Protein AF-A0A2G1YHQ0-F1 (afdb_monomer)

Radius of gyration: 16.17 Å; Cα contacts (8 Å, |Δi|>4): 212; chains: 1; bounding box: 47×29×47 Å

Structure (mmCIF, N/CA/C/O backbone):
data_AF-A0A2G1YHQ0-F1
#
_entry.id   AF-A0A2G1YHQ0-F1
#
loop_
_atom_site.group_PDB
_atom_site.id
_atom_site.type_symbol
_atom_site.label_atom_id
_atom_site.label_alt_id
_atom_site.label_comp_id
_atom_site.label_asym_id
_atom_site.label_entity_id
_atom_site.label_seq_id
_atom_site.pdbx_PDB_ins_code
_atom_site.Cartn_x
_atom_site.Cartn_y
_atom_site.Cartn_z
_atom_site.occupancy
_atom_site.B_iso_or_equiv
_atom_site.auth_seq_id
_atom_site.auth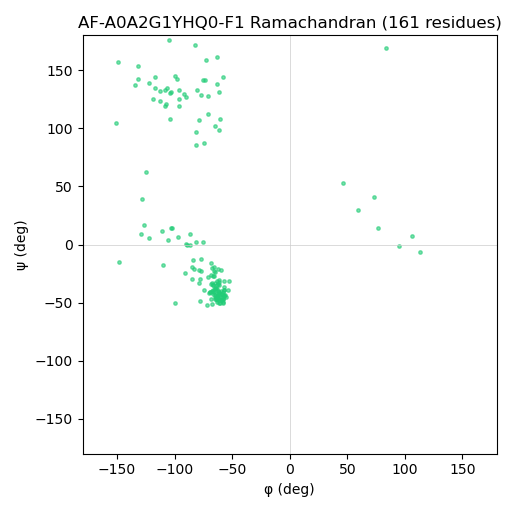_comp_id
_atom_site.auth_asym_id
_atom_site.auth_atom_id
_atom_site.pdbx_PDB_model_num
ATOM 1 N N . MET A 1 1 ? 8.813 7.987 22.262 1.00 44.12 1 MET A N 1
ATOM 2 C CA . MET A 1 1 ? 8.400 7.848 20.852 1.00 44.12 1 MET A CA 1
ATOM 3 C C . MET A 1 1 ? 7.244 6.864 20.856 1.00 44.12 1 MET A C 1
ATOM 5 O O . MET A 1 1 ? 7.457 5.739 21.288 1.00 44.12 1 MET A O 1
ATOM 9 N N . ALA A 1 2 ? 6.023 7.311 20.563 1.00 61.91 2 ALA A N 1
ATOM 10 C CA . ALA A 1 2 ? 4.861 6.426 20.499 1.00 61.91 2 ALA A CA 1
ATOM 11 C C . ALA A 1 2 ? 4.740 5.916 19.059 1.00 61.91 2 ALA A C 1
ATOM 13 O O . ALA A 1 2 ? 4.788 6.719 18.129 1.00 61.91 2 ALA A O 1
ATOM 14 N N . TYR A 1 3 ? 4.664 4.599 18.877 1.00 69.00 3 TYR A N 1
ATOM 15 C CA . TYR A 1 3 ? 4.357 4.008 17.577 1.00 69.00 3 TYR A CA 1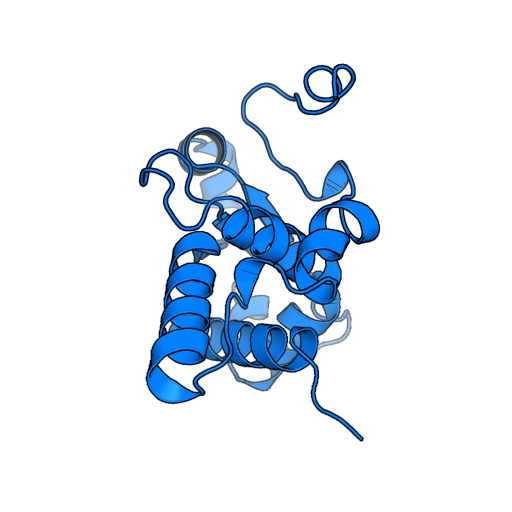
ATOM 16 C C . TYR A 1 3 ? 2.886 4.290 17.262 1.00 69.00 3 TYR A C 1
ATOM 18 O O . TYR A 1 3 ? 2.029 4.038 18.105 1.00 69.00 3 TYR A O 1
ATOM 26 N N . ASN A 1 4 ? 2.622 4.841 16.080 1.00 85.31 4 ASN A N 1
ATOM 27 C CA . ASN A 1 4 ? 1.277 5.110 15.571 1.00 85.31 4 ASN A CA 1
ATOM 28 C C . ASN A 1 4 ? 0.905 4.087 14.486 1.00 85.31 4 ASN A C 1
ATOM 30 O O . ASN A 1 4 ? 1.733 3.241 14.113 1.00 85.31 4 ASN A O 1
ATOM 34 N N . ALA A 1 5 ? -0.320 4.152 13.974 1.00 85.44 5 ALA A N 1
ATOM 35 C CA . ALA A 1 5 ? -0.779 3.185 12.994 1.00 85.44 5 ALA A CA 1
ATOM 36 C C . ALA A 1 5 ? 0.001 3.268 11.675 1.00 85.44 5 ALA A C 1
ATOM 38 O O . ALA A 1 5 ? 0.277 2.233 11.064 1.00 85.44 5 ALA A O 1
ATOM 39 N N . ALA A 1 6 ? 0.452 4.461 11.274 1.00 89.81 6 ALA A N 1
ATOM 40 C CA . ALA A 1 6 ? 1.305 4.626 10.101 1.00 89.81 6 ALA A CA 1
ATOM 41 C C . ALA A 1 6 ? 2.569 3.752 10.176 1.00 89.81 6 ALA A C 1
ATOM 43 O O . ALA A 1 6 ? 2.889 3.052 9.216 1.00 89.81 6 ALA A O 1
ATOM 44 N N . HIS A 1 7 ? 3.253 3.714 11.325 1.00 90.69 7 HIS A N 1
ATOM 45 C CA . HIS A 1 7 ? 4.438 2.864 11.490 1.00 90.69 7 HIS A CA 1
ATOM 46 C C . HIS A 1 7 ? 4.109 1.368 11.361 1.00 90.69 7 HIS A C 1
ATOM 48 O O . HIS A 1 7 ? 4.888 0.619 10.768 1.00 90.69 7 HIS A O 1
ATOM 54 N N . LEU A 1 8 ? 2.960 0.925 11.886 1.00 91.12 8 LEU A N 1
ATOM 55 C CA 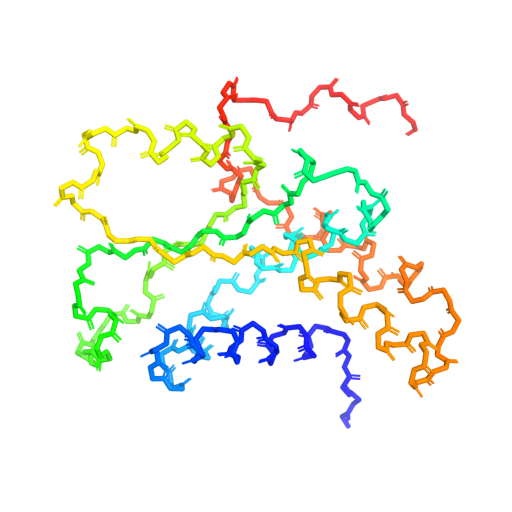. LEU A 1 8 ? 2.514 -0.466 11.762 1.00 91.12 8 LEU A CA 1
ATOM 56 C C . LEU A 1 8 ? 2.269 -0.837 10.294 1.00 91.12 8 LEU A C 1
ATOM 58 O O . LEU A 1 8 ? 2.789 -1.843 9.814 1.00 91.12 8 LEU A O 1
ATOM 62 N N . PHE A 1 9 ? 1.522 -0.007 9.567 1.00 93.81 9 PHE A N 1
ATOM 63 C CA . PHE A 1 9 ? 1.204 -0.261 8.162 1.00 93.81 9 PHE A CA 1
ATOM 64 C C . PHE A 1 9 ? 2.430 -0.151 7.249 1.00 93.81 9 PHE A C 1
ATOM 66 O O . PHE A 1 9 ? 2.550 -0.934 6.305 1.00 93.81 9 PHE A O 1
ATOM 73 N N . GLN A 1 10 ? 3.383 0.740 7.542 1.00 94.50 10 GLN A N 1
ATOM 74 C CA . GLN A 1 10 ? 4.682 0.764 6.859 1.00 94.50 10 GLN A CA 1
ATOM 75 C C . GLN A 1 10 ? 5.433 -0.561 7.041 1.00 94.50 10 GLN A C 1
ATOM 77 O O . GLN A 1 10 ? 5.921 -1.139 6.069 1.00 94.50 10 GLN A O 1
ATOM 82 N N . LEU A 1 11 ? 5.496 -1.063 8.277 1.00 95.06 11 LEU A N 1
ATOM 83 C CA . LEU A 1 11 ? 6.190 -2.307 8.593 1.00 95.06 11 LEU A CA 1
ATOM 84 C C . LEU A 1 11 ? 5.541 -3.510 7.897 1.00 95.06 11 LEU A C 1
ATOM 86 O O . LEU A 1 11 ? 6.239 -4.308 7.277 1.00 95.06 11 LEU A O 1
ATOM 90 N N . ILE A 1 12 ? 4.213 -3.617 7.960 1.00 95.31 12 ILE A N 1
ATOM 91 C CA . ILE A 1 12 ? 3.465 -4.708 7.322 1.00 95.31 12 ILE A CA 1
ATOM 92 C C . ILE A 1 12 ? 3.638 -4.667 5.806 1.00 95.31 12 ILE A C 1
ATOM 94 O O . ILE A 1 12 ? 3.951 -5.691 5.211 1.00 95.31 12 ILE A O 1
ATOM 98 N N . SER A 1 13 ? 3.543 -3.485 5.191 1.00 95.44 13 SER A N 1
ATOM 99 C CA . SER A 1 13 ? 3.786 -3.333 3.750 1.00 95.44 13 SER A CA 1
ATOM 100 C C . SER A 1 13 ? 5.180 -3.821 3.365 1.00 95.44 13 SER A C 1
ATOM 102 O O . SER A 1 13 ? 5.338 -4.531 2.377 1.00 95.44 13 SER A O 1
ATOM 104 N N . ALA A 1 14 ? 6.200 -3.481 4.158 1.00 94.81 14 ALA A N 1
ATOM 105 C CA . ALA A 1 14 ? 7.558 -3.940 3.899 1.00 94.81 14 ALA A CA 1
ATOM 106 C C . ALA A 1 14 ? 7.675 -5.468 4.029 1.00 94.81 14 ALA A C 1
ATOM 108 O O . ALA A 1 14 ? 8.355 -6.088 3.216 1.00 94.81 14 ALA A O 1
ATOM 109 N N . PHE A 1 15 ? 6.996 -6.089 4.998 1.00 96.31 15 PHE A N 1
ATOM 110 C CA . PHE A 1 15 ? 6.979 -7.548 5.132 1.00 96.31 15 PHE A CA 1
ATOM 111 C C . PHE A 1 15 ? 6.241 -8.251 3.993 1.00 96.31 15 PHE A C 1
ATOM 113 O O . PHE A 1 15 ? 6.745 -9.258 3.505 1.00 96.31 15 PHE A O 1
ATOM 120 N N . GLU A 1 16 ? 5.117 -7.716 3.520 1.00 95.56 16 GLU A N 1
ATOM 121 C CA . GLU A 1 16 ? 4.432 -8.243 2.332 1.00 95.56 16 GLU A CA 1
ATOM 122 C C . GLU A 1 16 ? 5.350 -8.203 1.103 1.00 95.56 16 GLU A C 1
ATOM 124 O O . GLU A 1 16 ? 5.483 -9.187 0.377 1.00 95.56 16 GLU A O 1
ATOM 129 N N . LEU A 1 17 ? 6.084 -7.101 0.925 1.00 92.06 17 LEU A N 1
ATOM 130 C CA . LEU A 1 17 ? 7.081 -6.970 -0.138 1.00 92.06 17 LEU A CA 1
ATOM 131 C C . LEU A 1 17 ? 8.258 -7.950 0.013 1.00 92.06 17 LEU A C 1
ATOM 133 O O . LEU A 1 17 ? 8.742 -8.501 -0.976 1.00 92.06 17 LEU A O 1
ATOM 137 N N . ILE A 1 18 ? 8.708 -8.213 1.239 1.00 92.88 18 ILE A N 1
ATOM 138 C CA . ILE A 1 18 ? 9.738 -9.227 1.507 1.00 92.88 18 ILE A CA 1
ATOM 139 C C . ILE A 1 18 ? 9.210 -10.634 1.201 1.00 92.88 18 ILE A C 1
ATOM 141 O O . ILE A 1 18 ? 9.924 -11.436 0.599 1.00 92.88 18 ILE A O 1
ATOM 145 N N . ASN A 1 19 ? 7.957 -10.930 1.558 1.00 92.00 19 ASN A N 1
ATOM 146 C CA . ASN A 1 19 ? 7.327 -12.230 1.318 1.00 92.00 19 ASN A CA 1
ATOM 147 C C . ASN A 1 19 ? 7.203 -12.557 -0.176 1.00 92.00 19 ASN A C 1
ATOM 149 O O . ASN A 1 19 ? 7.312 -13.723 -0.551 1.00 92.00 19 ASN A O 1
ATOM 153 N N . VAL A 1 20 ? 7.036 -11.546 -1.037 1.00 87.62 20 VAL A N 1
ATOM 154 C CA . VAL A 1 20 ? 7.048 -11.727 -2.502 1.00 87.62 20 VAL A CA 1
ATOM 155 C C . VAL A 1 20 ? 8.461 -11.790 -3.101 1.00 87.62 20 VAL A C 1
ATOM 157 O O . VAL A 1 20 ? 8.607 -11.933 -4.314 1.00 87.62 20 VAL A O 1
ATOM 160 N N . GLY A 1 21 ? 9.504 -11.729 -2.267 1.00 85.25 21 GLY A N 1
ATOM 161 C CA . GLY A 1 21 ? 10.893 -11.978 -2.653 1.00 85.25 21 GLY A CA 1
ATOM 162 C C . GLY A 1 21 ? 11.783 -10.740 -2.756 1.00 85.25 21 GLY A C 1
ATOM 163 O O . GLY A 1 21 ? 12.926 -10.875 -3.197 1.00 85.25 21 GLY A O 1
ATOM 164 N N . LEU A 1 22 ? 11.318 -9.548 -2.355 1.00 86.38 22 LEU A N 1
ATOM 165 C CA . LEU A 1 22 ? 12.174 -8.360 -2.356 1.00 86.38 22 LEU A CA 1
ATOM 166 C C . LEU A 1 22 ? 13.174 -8.370 -1.187 1.00 86.38 22 LEU A C 1
ATOM 168 O O . LEU A 1 22 ? 12.814 -8.709 -0.056 1.00 86.38 22 LEU A O 1
ATOM 172 N N . PRO A 1 23 ? 14.424 -7.918 -1.401 1.00 88.31 23 PRO A N 1
ATOM 173 C CA . PRO A 1 23 ? 15.351 -7.670 -0.305 1.00 88.31 23 PRO A CA 1
ATOM 174 C C . PRO A 1 23 ? 14.779 -6.660 0.699 1.00 88.31 23 PRO A C 1
ATOM 176 O O . PRO A 1 23 ? 14.152 -5.673 0.317 1.00 88.31 23 PRO A O 1
ATOM 179 N N . ALA A 1 24 ? 15.056 -6.843 1.993 1.00 89.12 24 ALA A N 1
ATOM 180 C CA . ALA A 1 24 ? 14.484 -5.996 3.046 1.00 89.12 24 ALA A CA 1
ATOM 181 C C . ALA A 1 24 ? 14.787 -4.494 2.868 1.00 89.12 24 ALA A C 1
ATOM 183 O O . ALA A 1 24 ? 13.912 -3.653 3.081 1.00 89.12 24 ALA A O 1
ATOM 184 N N . ALA A 1 25 ? 16.003 -4.143 2.435 1.00 87.00 25 ALA A N 1
ATOM 185 C CA . ALA A 1 25 ? 16.377 -2.754 2.154 1.00 87.00 25 ALA A CA 1
ATOM 186 C C . ALA A 1 25 ? 15.574 -2.156 0.981 1.00 87.00 25 ALA A C 1
ATOM 188 O O . ALA A 1 25 ? 15.174 -0.996 1.032 1.00 87.00 25 ALA A O 1
ATOM 189 N N . THR A 1 26 ? 15.299 -2.966 -0.043 1.00 85.06 26 THR A N 1
ATOM 190 C CA . THR A 1 26 ? 14.473 -2.599 -1.199 1.00 85.06 26 THR A CA 1
ATOM 191 C C . THR A 1 26 ? 13.020 -2.397 -0.792 1.00 85.06 26 THR A C 1
ATOM 193 O O . THR A 1 26 ? 12.452 -1.340 -1.052 1.00 85.06 26 THR A O 1
ATOM 196 N N . ALA A 1 27 ? 12.439 -3.369 -0.088 1.00 89.50 27 ALA A N 1
ATOM 197 C CA . ALA A 1 27 ? 11.061 -3.317 0.386 1.00 89.50 27 ALA A CA 1
ATOM 198 C C . ALA A 1 27 ? 10.803 -2.090 1.274 1.00 89.50 27 ALA A C 1
ATOM 200 O O . ALA A 1 27 ? 9.883 -1.312 1.026 1.00 89.50 27 ALA A O 1
ATOM 201 N N . THR A 1 28 ? 11.654 -1.875 2.281 1.00 90.69 28 THR A N 1
ATOM 202 C CA . THR A 1 28 ? 11.543 -0.712 3.178 1.00 90.69 28 THR A CA 1
ATOM 203 C C . THR A 1 28 ? 11.741 0.605 2.433 1.00 90.69 28 THR A C 1
ATOM 205 O O . THR A 1 28 ? 10.971 1.541 2.638 1.00 90.69 28 THR A O 1
ATOM 208 N N . GLY A 1 29 ? 12.714 0.669 1.522 1.00 88.12 29 GLY A N 1
ATOM 209 C CA . GLY A 1 29 ? 12.940 1.829 0.668 1.00 88.12 29 GLY A CA 1
ATOM 210 C C . GLY A 1 29 ? 11.723 2.194 -0.183 1.00 88.12 29 GLY A C 1
ATOM 211 O O . GLY A 1 29 ? 11.303 3.350 -0.191 1.00 88.12 29 GLY A O 1
ATOM 212 N N . MET A 1 30 ? 11.108 1.202 -0.832 1.00 88.38 30 MET A N 1
ATOM 213 C CA . MET A 1 30 ? 9.911 1.388 -1.658 1.00 88.38 30 MET A CA 1
ATOM 214 C C . MET A 1 30 ? 8.717 1.892 -0.849 1.00 88.38 30 MET A C 1
ATOM 216 O O . MET A 1 30 ? 8.027 2.810 -1.297 1.00 88.38 30 MET A O 1
ATOM 220 N N . VAL A 1 31 ? 8.494 1.333 0.344 1.00 92.12 31 VAL A N 1
ATOM 221 C CA . VAL A 1 31 ? 7.405 1.763 1.233 1.00 92.12 31 VAL A CA 1
ATOM 222 C C . VAL A 1 31 ? 7.624 3.191 1.717 1.00 92.12 31 VAL A C 1
ATOM 224 O O . VAL A 1 31 ? 6.692 3.986 1.668 1.00 92.12 31 VAL A O 1
ATOM 227 N N . ILE A 1 32 ? 8.839 3.546 2.147 1.00 90.81 32 ILE A N 1
ATOM 228 C CA . ILE A 1 32 ? 9.138 4.895 2.650 1.00 90.81 32 ILE A CA 1
ATOM 229 C C . ILE A 1 32 ? 8.940 5.937 1.544 1.00 90.81 32 ILE A C 1
ATOM 231 O O . ILE A 1 32 ? 8.273 6.948 1.765 1.00 90.81 32 ILE A O 1
ATOM 235 N N . THR A 1 33 ? 9.479 5.691 0.347 1.00 87.62 33 THR A N 1
ATOM 236 C CA . THR A 1 33 ? 9.390 6.642 -0.771 1.00 87.62 33 THR A CA 1
ATOM 237 C C . THR A 1 33 ? 7.957 6.816 -1.274 1.00 87.62 33 THR A C 1
ATOM 239 O O . THR A 1 33 ? 7.568 7.930 -1.621 1.00 87.62 33 THR A O 1
ATOM 242 N N . ASN A 1 34 ? 7.149 5.753 -1.257 1.00 89.81 34 ASN A N 1
ATOM 243 C CA . ASN A 1 34 ? 5.768 5.777 -1.744 1.00 89.81 34 ASN A CA 1
ATOM 244 C C . ASN A 1 34 ? 4.718 5.834 -0.621 1.00 89.81 34 ASN A C 1
ATOM 246 O O . ASN A 1 34 ? 3.538 5.602 -0.885 1.00 89.81 34 ASN A O 1
ATOM 250 N N . TRP A 1 35 ? 5.102 6.146 0.624 1.00 92.00 35 TRP A N 1
ATOM 251 C CA . TRP A 1 35 ? 4.232 5.967 1.797 1.00 92.00 35 TRP A CA 1
ATOM 252 C C . TRP A 1 35 ? 2.863 6.634 1.653 1.00 92.00 35 TRP A C 1
ATOM 254 O O . TRP A 1 35 ? 1.854 6.046 2.020 1.00 92.00 35 T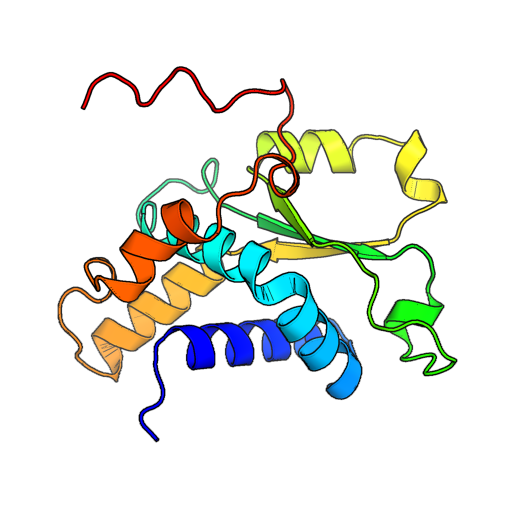RP A O 1
ATOM 264 N N . ARG A 1 36 ? 2.804 7.831 1.063 1.00 90.19 36 ARG A N 1
ATOM 265 C CA . ARG A 1 36 ? 1.536 8.543 0.842 1.00 90.19 36 ARG A CA 1
ATOM 266 C C . ARG A 1 36 ? 0.528 7.720 0.032 1.00 90.19 36 ARG A C 1
ATOM 268 O O . ARG A 1 36 ? -0.652 7.722 0.358 1.00 90.19 36 ARG A O 1
ATOM 275 N N . VAL A 1 37 ? 0.995 6.985 -0.976 1.00 90.19 37 VAL A N 1
ATOM 276 C CA . VAL A 1 37 ? 0.150 6.114 -1.806 1.00 90.19 37 VAL A CA 1
ATOM 277 C C . VAL A 1 37 ? -0.356 4.928 -0.989 1.00 90.19 37 VAL A C 1
ATOM 279 O O . VAL A 1 37 ? -1.551 4.648 -0.985 1.00 90.19 37 VAL A O 1
ATOM 282 N N . PHE A 1 38 ? 0.537 4.271 -0.242 1.00 92.94 38 PHE A N 1
ATOM 283 C CA . PHE A 1 38 ? 0.165 3.179 0.660 1.00 92.94 38 PHE A CA 1
ATOM 284 C C . PHE A 1 38 ? -0.864 3.631 1.699 1.00 92.94 38 PHE A C 1
ATOM 286 O O . PHE A 1 38 ? -1.898 2.990 1.849 1.00 92.94 38 PHE A O 1
ATOM 293 N N . ALA A 1 39 ? -0.612 4.752 2.375 1.00 92.06 39 ALA A N 1
ATOM 294 C CA . ALA A 1 39 ? -1.498 5.309 3.390 1.00 92.06 39 ALA A CA 1
ATOM 295 C C . ALA A 1 39 ? -2.886 5.630 2.819 1.00 92.06 39 ALA A C 1
ATOM 297 O O . ALA A 1 39 ? -3.888 5.218 3.395 1.00 92.06 39 ALA A O 1
ATOM 298 N N . ALA A 1 40 ? -2.966 6.290 1.659 1.00 89.69 40 ALA A N 1
ATOM 299 C CA . ALA A 1 40 ? -4.246 6.551 1.003 1.00 89.69 40 ALA A CA 1
ATOM 300 C C . ALA A 1 40 ? -4.976 5.253 0.603 1.00 89.69 40 ALA A C 1
ATOM 302 O O . ALA A 1 40 ? -6.190 5.155 0.794 1.00 89.69 40 ALA A O 1
ATOM 303 N N . GLY A 1 41 ? -4.252 4.244 0.104 1.00 91.44 41 GLY A N 1
ATOM 304 C CA . GLY A 1 41 ? -4.811 2.930 -0.224 1.00 91.44 41 GLY A CA 1
ATOM 305 C C . GLY A 1 41 ? -5.370 2.212 1.006 1.00 91.44 41 GLY A C 1
ATOM 306 O O . GLY A 1 41 ? -6.503 1.734 0.977 1.00 91.44 41 GLY A O 1
ATOM 307 N N . TYR A 1 42 ? -4.623 2.204 2.114 1.00 93.44 42 TYR A N 1
ATOM 308 C CA . TYR A 1 42 ? -5.082 1.630 3.379 1.00 93.44 42 TYR A CA 1
ATOM 309 C C . TYR A 1 42 ? -6.248 2.401 3.984 1.00 93.44 42 TYR A C 1
ATOM 311 O O . TYR A 1 42 ? -7.212 1.777 4.410 1.00 93.44 42 TYR A O 1
ATOM 319 N N . GLY A 1 43 ? -6.216 3.734 3.977 1.00 90.00 43 GLY A N 1
ATOM 320 C CA . GLY A 1 43 ? -7.325 4.543 4.479 1.00 90.00 43 GLY A CA 1
ATOM 321 C C . GLY A 1 43 ? -8.629 4.232 3.739 1.00 90.00 43 GLY A C 1
ATOM 322 O O . GLY A 1 43 ? -9.676 4.061 4.357 1.00 90.00 43 GLY A O 1
ATOM 323 N N . ARG A 1 44 ? -8.566 4.055 2.412 1.00 88.44 44 ARG A N 1
ATOM 324 C CA . ARG A 1 44 ? -9.728 3.632 1.614 1.00 88.44 44 ARG A CA 1
ATOM 325 C C . ARG A 1 44 ? -10.151 2.195 1.888 1.00 88.44 44 ARG A C 1
ATOM 327 O O . ARG A 1 44 ? -11.342 1.933 2.009 1.00 88.44 44 ARG A O 1
ATOM 334 N N . ALA A 1 45 ? -9.198 1.281 2.032 1.00 91.56 45 ALA A N 1
ATOM 335 C CA . ALA A 1 45 ? -9.481 -0.096 2.417 1.00 91.56 45 ALA A CA 1
ATOM 336 C C . ALA A 1 45 ? -10.187 -0.188 3.784 1.00 91.56 45 ALA A C 1
ATOM 338 O O . ALA A 1 45 ? -11.127 -0.964 3.942 1.00 91.56 45 ALA A O 1
ATOM 339 N N . VAL A 1 46 ? -9.777 0.635 4.755 1.00 91.12 46 VAL A N 1
ATOM 340 C CA . VAL A 1 46 ? -10.380 0.704 6.096 1.00 91.12 46 VAL A CA 1
ATOM 341 C C . VAL A 1 46 ? -11.805 1.270 6.055 1.00 91.12 46 VAL A C 1
ATOM 343 O O . VAL A 1 46 ? -12.666 0.807 6.797 1.00 91.12 46 VAL A O 1
ATOM 346 N N . GLN A 1 47 ? -12.108 2.197 5.142 1.00 86.12 47 GLN A N 1
ATOM 347 C CA . GLN A 1 47 ? -13.482 2.679 4.935 1.00 86.12 47 GLN A CA 1
ATOM 348 C C . GLN A 1 47 ? -14.430 1.594 4.391 1.00 86.12 47 GLN A C 1
ATOM 350 O O . GLN A 1 47 ? -15.644 1.734 4.516 1.00 86.12 47 GLN A O 1
ATOM 355 N N . ASN A 1 48 ? -13.898 0.512 3.808 1.00 86.38 48 ASN A N 1
ATOM 356 C CA . ASN A 1 48 ? -14.682 -0.556 3.184 1.00 86.38 48 ASN A CA 1
ATOM 357 C C . ASN A 1 48 ? -14.312 -1.968 3.688 1.00 86.38 48 ASN A C 1
ATOM 359 O O . ASN A 1 48 ? -14.265 -2.932 2.919 1.00 86.38 48 ASN A O 1
ATOM 363 N N . LEU A 1 49 ? -14.048 -2.124 4.991 1.00 86.38 49 LEU A N 1
ATOM 364 C CA . LEU A 1 49 ? -13.610 -3.406 5.576 1.00 86.38 49 LEU A CA 1
ATOM 365 C C . LEU A 1 49 ? -14.587 -4.561 5.320 1.00 86.38 49 LEU A C 1
ATOM 367 O O . LEU A 1 49 ? -14.158 -5.694 5.087 1.00 86.38 49 LEU A O 1
ATOM 371 N N . HIS A 1 50 ? -15.888 -4.270 5.338 1.00 86.19 50 HIS A N 1
ATOM 372 C CA . HIS A 1 50 ? -16.964 -5.248 5.155 1.00 86.19 50 HIS A CA 1
ATOM 373 C C . HIS A 1 50 ? -17.507 -5.307 3.720 1.00 86.19 50 HIS A C 1
ATOM 375 O O . HIS A 1 50 ? -18.493 -6.002 3.472 1.00 86.19 50 HIS A O 1
ATOM 381 N N . GLY A 1 51 ? -16.879 -4.589 2.785 1.00 79.81 51 GLY A N 1
ATOM 382 C CA . GLY A 1 51 ? -17.245 -4.610 1.375 1.00 79.81 51 GLY A CA 1
ATOM 383 C C . GLY A 1 51 ? -17.055 -5.979 0.730 1.00 79.81 51 GLY A C 1
ATOM 384 O O . GLY A 1 51 ? -16.321 -6.844 1.225 1.00 79.81 51 GLY A O 1
ATOM 385 N N . VAL A 1 52 ? -17.711 -6.168 -0.412 1.00 87.56 52 VAL A N 1
ATOM 386 C CA . VAL A 1 52 ? -17.509 -7.350 -1.253 1.00 87.56 52 VAL A CA 1
ATOM 387 C C . VAL A 1 52 ? -16.154 -7.281 -1.960 1.00 87.56 52 VAL A C 1
ATOM 389 O O . VAL A 1 52 ? -15.575 -6.217 -2.150 1.00 87.56 52 VAL A O 1
ATOM 392 N N . ARG A 1 53 ? -15.642 -8.439 -2.390 1.00 85.25 53 ARG A N 1
ATOM 393 C CA . ARG A 1 53 ? -14.327 -8.568 -3.046 1.00 85.25 53 ARG A CA 1
ATOM 394 C C . ARG A 1 53 ? -14.173 -7.765 -4.342 1.00 85.25 53 ARG A C 1
ATOM 396 O O . ARG A 1 53 ? -13.049 -7.489 -4.745 1.00 85.25 53 ARG A O 1
ATOM 403 N N . SER A 1 54 ? -15.275 -7.408 -5.002 1.00 84.50 54 SER A N 1
ATOM 404 C CA . SER A 1 54 ? -15.249 -6.524 -6.176 1.00 84.50 54 SER A CA 1
ATOM 405 C C . SER A 1 54 ? -14.779 -5.111 -5.840 1.00 84.50 54 SER A C 1
ATOM 407 O O . SER A 1 54 ? -14.255 -4.430 -6.714 1.00 84.50 54 SER A O 1
ATOM 409 N N . ASP A 1 55 ? -14.913 -4.708 -4.578 1.00 85.62 55 ASP A N 1
ATOM 410 C CA . ASP A 1 55 ? -14.609 -3.360 -4.103 1.00 85.62 55 ASP A CA 1
ATOM 411 C C . ASP A 1 55 ? -13.256 -3.322 -3.374 1.00 85.62 55 ASP A C 1
ATOM 413 O O . ASP A 1 55 ? -12.954 -2.379 -2.636 1.00 85.62 55 ASP A O 1
ATOM 417 N N . ASP A 1 56 ? -12.453 -4.382 -3.535 1.00 92.00 56 ASP A N 1
ATOM 418 C CA . ASP A 1 56 ? -11.116 -4.453 -2.968 1.00 92.00 56 ASP A CA 1
ATOM 419 C C . ASP A 1 56 ? -10.224 -3.363 -3.584 1.00 92.00 56 ASP A C 1
ATOM 421 O O . ASP A 1 56 ? -10.235 -3.102 -4.790 1.00 92.00 56 ASP A O 1
ATOM 425 N N . VAL A 1 57 ? -9.433 -2.737 -2.718 1.00 91.69 57 VAL A N 1
ATOM 426 C CA . VAL A 1 57 ? -8.449 -1.719 -3.063 1.00 91.69 57 VAL A CA 1
ATOM 427 C C . VAL A 1 57 ? -7.091 -2.394 -3.186 1.00 91.69 57 VAL A C 1
ATOM 429 O O . VAL A 1 57 ? -6.676 -3.165 -2.312 1.00 91.69 57 VAL A O 1
ATOM 432 N N . PHE A 1 58 ? -6.380 -2.075 -4.257 1.00 94.06 58 PHE A N 1
ATOM 433 C CA . PHE A 1 58 ? -5.062 -2.607 -4.565 1.00 94.06 58 PHE A CA 1
ATOM 434 C C . PHE A 1 58 ? -4.030 -1.487 -4.582 1.00 94.06 58 PHE A C 1
ATOM 436 O O . PHE A 1 58 ? -4.311 -0.374 -5.020 1.00 94.06 58 PHE A O 1
ATOM 443 N N . VAL A 1 59 ? -2.818 -1.794 -4.127 1.00 93.31 59 VAL A N 1
ATOM 444 C CA . VAL A 1 59 ? -1.638 -0.956 -4.344 1.00 93.31 59 VAL A CA 1
ATOM 445 C C . VAL A 1 59 ? -0.743 -1.674 -5.342 1.00 93.31 59 VAL A C 1
ATOM 447 O O . VAL A 1 59 ? -0.287 -2.790 -5.084 1.00 93.31 59 VAL A O 1
ATOM 450 N N . ARG A 1 60 ? -0.492 -1.039 -6.485 1.00 91.06 60 ARG A N 1
ATOM 451 C CA . ARG A 1 60 ? 0.360 -1.562 -7.551 1.00 91.06 60 ARG A CA 1
ATOM 452 C C . ARG A 1 60 ? 1.674 -0.797 -7.594 1.00 91.06 60 ARG A C 1
ATOM 454 O O . ARG A 1 60 ? 1.685 0.412 -7.805 1.00 91.06 60 ARG A O 1
ATOM 461 N N . LEU A 1 61 ? 2.780 -1.509 -7.427 1.00 88.81 61 LEU A N 1
ATOM 462 C CA . LEU A 1 61 ? 4.135 -1.001 -7.616 1.00 88.81 61 LEU A CA 1
ATOM 463 C C . LEU A 1 61 ? 4.609 -1.349 -9.022 1.00 88.81 61 LEU A C 1
ATOM 465 O O . LEU A 1 61 ? 4.587 -2.518 -9.412 1.00 88.81 61 LEU A O 1
ATOM 469 N N . LEU A 1 62 ? 5.039 -0.339 -9.776 1.00 84.88 62 LEU A N 1
ATOM 470 C CA . LEU A 1 62 ? 5.612 -0.518 -11.106 1.00 84.88 62 LEU A CA 1
ATOM 471 C C . LEU A 1 62 ? 7.128 -0.653 -11.048 1.00 84.88 62 LEU A C 1
ATOM 473 O O . LEU A 1 62 ? 7.811 0.221 -10.520 1.00 84.88 62 LEU A O 1
ATOM 477 N N . HIS A 1 63 ? 7.643 -1.689 -11.701 1.00 78.50 63 HIS A N 1
ATOM 478 C CA . HIS A 1 63 ? 9.065 -1.894 -11.924 1.00 78.50 63 HIS A CA 1
ATOM 479 C C . HIS A 1 63 ? 9.401 -1.766 -13.399 1.00 78.50 63 HIS A C 1
ATOM 481 O O . HIS A 1 63 ? 8.854 -2.479 -14.247 1.00 78.50 63 HIS A O 1
ATOM 487 N N . LEU A 1 64 ? 10.322 -0.852 -13.689 1.00 69.19 64 LEU A N 1
ATOM 488 C CA . LEU A 1 64 ? 10.792 -0.578 -15.047 1.00 69.19 64 LEU A CA 1
ATOM 489 C C . LEU A 1 64 ? 11.883 -1.566 -15.480 1.00 69.19 64 LEU A C 1
ATOM 491 O O . LEU A 1 64 ? 12.131 -1.742 -16.671 1.00 69.19 64 LEU A O 1
ATOM 495 N N . SER A 1 65 ? 12.548 -2.213 -14.520 1.00 68.81 65 SER A N 1
ATOM 496 C CA . SER A 1 65 ? 13.592 -3.200 -14.776 1.00 68.81 65 SER A CA 1
ATOM 497 C C . SER A 1 65 ? 13.640 -4.265 -13.678 1.00 68.81 65 SER A C 1
ATOM 499 O O . SER A 1 65 ? 13.237 -4.037 -12.539 1.00 68.81 65 SER A O 1
ATOM 501 N N . LEU A 1 66 ? 14.184 -5.439 -14.012 1.00 69.81 66 LEU A N 1
ATOM 502 C CA . LEU A 1 66 ? 14.461 -6.494 -13.028 1.00 69.81 66 LEU A CA 1
ATOM 503 C C . LEU A 1 66 ? 15.537 -6.077 -12.012 1.00 69.81 66 LEU A C 1
ATOM 505 O O . LEU A 1 66 ? 15.578 -6.614 -10.910 1.00 69.81 66 LEU A O 1
ATOM 509 N N . GLU A 1 67 ? 16.389 -5.109 -12.359 1.00 66.50 67 GLU A N 1
ATOM 510 C CA . GLU A 1 67 ? 17.442 -4.597 -11.477 1.00 66.50 67 GLU A CA 1
ATOM 511 C C . GLU A 1 67 ? 16.863 -3.942 -10.211 1.00 66.50 67 GLU A C 1
ATOM 513 O O . GLU A 1 67 ? 17.417 -4.106 -9.118 1.00 66.50 67 GLU A O 1
ATOM 518 N N . GLU A 1 68 ? 15.705 -3.281 -10.338 1.00 65.38 68 GLU A N 1
ATOM 519 C CA . GLU A 1 68 ? 14.963 -2.706 -9.209 1.00 65.38 68 GLU A CA 1
ATOM 520 C C . GLU A 1 68 ? 14.514 -3.781 -8.206 1.00 65.38 68 GLU A C 1
ATOM 522 O O . GLU A 1 68 ? 14.486 -3.527 -7.001 1.00 65.38 68 GLU A O 1
ATOM 527 N N . LEU A 1 69 ? 14.222 -4.996 -8.685 1.00 66.81 69 LEU A N 1
ATOM 528 C CA . LEU A 1 69 ? 13.807 -6.129 -7.851 1.00 66.81 69 LEU A CA 1
ATOM 529 C C . LEU A 1 69 ? 14.996 -6.793 -7.145 1.00 66.81 69 LEU A C 1
ATOM 531 O O . LEU A 1 69 ? 14.863 -7.282 -6.025 1.00 66.81 69 LEU A O 1
ATOM 535 N N . THR A 1 70 ? 16.171 -6.803 -7.781 1.00 65.31 70 THR A N 1
ATOM 536 C CA . THR A 1 70 ? 17.377 -7.460 -7.248 1.00 65.31 70 THR A CA 1
ATOM 537 C C . THR A 1 70 ? 18.207 -6.577 -6.317 1.00 65.31 70 THR A C 1
ATOM 539 O O . THR A 1 70 ? 19.238 -7.019 -5.814 1.00 65.31 70 THR A O 1
ATOM 542 N N . GLY A 1 71 ? 17.782 -5.333 -6.078 1.00 59.16 71 GLY A N 1
ATOM 543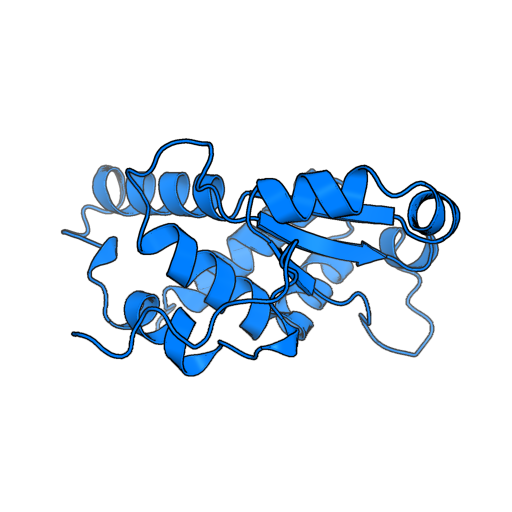 C CA . GLY A 1 71 ? 18.514 -4.399 -5.225 1.00 59.16 71 GLY A CA 1
ATOM 544 C C . GLY A 1 71 ? 19.788 -3.866 -5.883 1.00 59.16 71 GLY A C 1
ATOM 545 O O . GLY A 1 71 ? 20.812 -3.744 -5.213 1.00 59.16 71 GLY A O 1
ATOM 546 N N . GLY A 1 72 ? 19.744 -3.552 -7.184 1.00 58.78 72 GLY A N 1
ATOM 547 C CA . GLY A 1 72 ? 20.807 -2.791 -7.845 1.00 58.78 72 GLY A CA 1
ATOM 548 C C . GLY A 1 72 ? 20.936 -1.404 -7.209 1.00 58.78 72 GLY A C 1
ATOM 549 O O . GLY A 1 72 ? 20.158 -0.499 -7.486 1.00 58.78 72 GLY A O 1
ATOM 550 N N . ILE A 1 73 ? 21.898 -1.251 -6.298 1.00 52.16 73 ILE A N 1
ATOM 551 C CA . ILE A 1 73 ? 22.107 -0.068 -5.441 1.00 52.16 73 ILE A CA 1
ATOM 552 C C . ILE A 1 73 ? 22.726 1.127 -6.202 1.00 52.16 73 ILE A C 1
ATOM 554 O O . ILE A 1 73 ? 22.965 2.183 -5.612 1.00 52.16 73 ILE A O 1
ATOM 558 N N . ASP A 1 74 ? 22.970 1.039 -7.515 1.00 47.78 74 ASP A N 1
ATOM 559 C CA . ASP A 1 74 ? 23.655 2.119 -8.232 1.00 47.78 74 ASP A CA 1
ATOM 560 C C . ASP A 1 74 ? 22.706 3.286 -8.628 1.00 47.78 74 ASP A C 1
ATOM 562 O O . ASP A 1 74 ? 22.221 3.433 -9.746 1.00 47.78 74 ASP A O 1
ATOM 566 N N . ARG A 1 75 ? 22.553 4.204 -7.658 1.00 46.38 75 ARG A N 1
ATOM 567 C CA . ARG A 1 75 ? 22.656 5.681 -7.791 1.00 46.38 75 ARG A CA 1
ATOM 568 C C . ARG A 1 75 ? 21.434 6.574 -8.017 1.00 46.38 75 ARG A C 1
ATOM 570 O O . ARG A 1 75 ? 21.645 7.787 -8.020 1.00 46.38 75 ARG A O 1
ATOM 577 N N . LYS A 1 76 ? 20.188 6.101 -8.139 1.00 51.81 76 LYS A N 1
ATOM 578 C CA . LYS A 1 76 ? 19.050 7.039 -8.368 1.00 51.81 76 LYS A CA 1
ATOM 579 C C . LYS A 1 76 ? 17.822 6.910 -7.459 1.00 51.81 76 LYS A C 1
ATOM 581 O O . LYS A 1 76 ? 16.858 7.640 -7.660 1.00 51.81 76 LYS A O 1
ATOM 586 N N . GLY A 1 77 ? 17.905 6.107 -6.398 1.00 55.44 77 GLY A N 1
ATOM 587 C CA . GLY A 1 77 ? 16.819 5.943 -5.426 1.00 55.44 77 GLY A CA 1
ATOM 588 C C . GLY A 1 77 ? 15.768 4.925 -5.870 1.00 55.44 77 GLY A C 1
ATOM 589 O O . GLY A 1 77 ? 15.778 4.456 -7.004 1.00 55.44 77 GLY A O 1
ATOM 590 N N . TRP A 1 78 ? 14.881 4.552 -4.949 1.00 65.06 78 TRP A 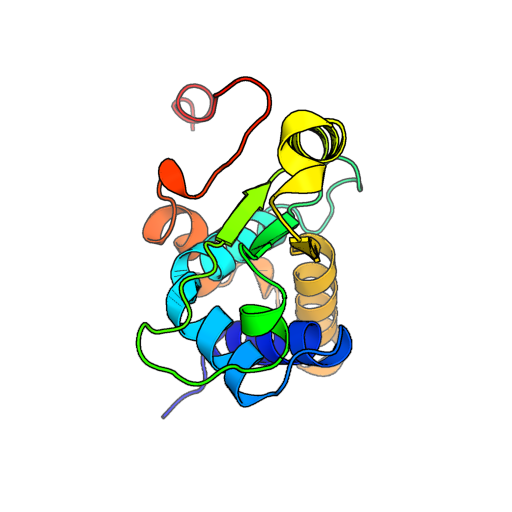N 1
ATOM 591 C CA . TRP A 1 78 ? 13.780 3.623 -5.206 1.00 65.06 78 TRP A CA 1
ATOM 592 C C . TRP A 1 78 ? 12.695 4.349 -6.010 1.00 65.06 78 TRP A C 1
ATOM 594 O O . TRP A 1 78 ? 11.813 4.983 -5.441 1.00 65.06 78 TRP A O 1
ATOM 604 N N . THR A 1 79 ? 12.811 4.337 -7.339 1.00 68.00 79 THR A N 1
ATOM 605 C CA . THR A 1 79 ? 11.953 5.131 -8.236 1.00 68.00 79 THR A CA 1
ATOM 606 C C . THR A 1 79 ? 10.683 4.424 -8.683 1.00 68.00 79 THR A C 1
ATOM 608 O O . THR A 1 79 ? 9.923 5.019 -9.438 1.00 68.00 79 THR A O 1
ATOM 611 N N . SER A 1 80 ? 10.451 3.185 -8.245 1.00 77.62 80 SER A N 1
ATOM 612 C CA . SER A 1 80 ? 9.271 2.395 -8.600 1.00 77.62 80 SER A CA 1
ATOM 613 C C . SER A 1 80 ? 8.000 3.120 -8.135 1.00 77.62 80 SER A C 1
ATOM 615 O O . SER A 1 80 ? 7.775 3.211 -6.920 1.00 77.62 80 SER A O 1
ATOM 617 N N . PRO A 1 81 ? 7.194 3.689 -9.053 1.00 83.38 81 PRO A N 1
ATOM 618 C CA . PRO A 1 81 ? 6.018 4.443 -8.659 1.00 83.38 81 PRO A CA 1
ATOM 619 C C . PRO A 1 81 ? 4.924 3.491 -8.178 1.00 83.38 81 PRO A C 1
ATOM 621 O O . PRO A 1 81 ? 4.728 2.407 -8.736 1.00 83.38 81 PRO A O 1
ATOM 624 N N . ALA A 1 82 ? 4.214 3.914 -7.136 1.00 87.56 82 ALA A N 1
ATOM 625 C CA . ALA A 1 82 ? 3.049 3.220 -6.612 1.00 87.56 82 ALA A CA 1
ATOM 626 C C . ALA A 1 82 ? 1.752 3.873 -7.105 1.00 87.56 82 ALA A C 1
ATOM 628 O O . ALA A 1 82 ? 1.661 5.099 -7.184 1.00 87.56 82 ALA A O 1
ATOM 629 N N . TYR A 1 83 ? 0.733 3.052 -7.344 1.00 88.75 83 TYR A N 1
ATOM 630 C CA . TYR A 1 83 ? -0.622 3.485 -7.678 1.00 88.75 83 TYR A CA 1
ATOM 631 C C . TYR A 1 83 ? -1.651 2.745 -6.834 1.00 88.75 83 TYR A C 1
ATOM 633 O O . TYR A 1 83 ? -1.404 1.622 -6.397 1.00 88.75 83 TYR A O 1
ATOM 641 N N . ILE A 1 84 ? -2.805 3.372 -6.634 1.00 90.06 84 ILE A N 1
ATOM 642 C CA . ILE A 1 84 ? -3.979 2.779 -6.004 1.00 90.06 84 ILE A CA 1
ATOM 643 C C . ILE A 1 84 ? -4.988 2.464 -7.101 1.00 90.06 84 ILE A C 1
ATOM 645 O O . ILE A 1 84 ? -5.290 3.319 -7.940 1.00 90.06 84 ILE A O 1
ATOM 649 N N . GLU A 1 85 ? -5.501 1.241 -7.084 1.00 89.06 85 GLU A N 1
ATOM 650 C CA . GLU A 1 85 ? -6.416 0.722 -8.095 1.00 89.06 85 GLU A CA 1
ATOM 651 C C . GLU A 1 85 ? -7.613 0.055 -7.426 1.00 89.06 85 GLU A C 1
ATOM 653 O O . GLU A 1 85 ? -7.480 -0.603 -6.393 1.00 89.06 85 GLU A O 1
ATOM 658 N N . ASP A 1 86 ? -8.789 0.229 -8.023 1.00 88.88 86 ASP A N 1
ATOM 659 C CA . ASP A 1 86 ? -9.899 -0.692 -7.797 1.00 88.88 86 ASP A CA 1
ATOM 660 C C . ASP A 1 86 ? -9.739 -1.931 -8.691 1.00 88.88 86 ASP A C 1
ATOM 662 O O . ASP A 1 86 ? -8.856 -2.001 -9.556 1.00 88.88 86 ASP A O 1
ATOM 666 N N . ARG A 1 87 ? -10.592 -2.932 -8.469 1.00 87.56 87 ARG A N 1
ATOM 667 C CA . ARG A 1 87 ? -10.525 -4.200 -9.195 1.00 87.56 87 ARG A CA 1
ATOM 668 C C . ARG A 1 87 ? -10.637 -4.030 -10.711 1.00 87.56 87 ARG A C 1
ATOM 670 O O . ARG A 1 87 ? -9.848 -4.624 -11.441 1.00 87.56 87 ARG A O 1
ATOM 677 N N . GLU A 1 88 ? -11.606 -3.244 -11.170 1.00 85.88 88 GLU A N 1
ATOM 678 C CA . GLU A 1 88 ? -11.8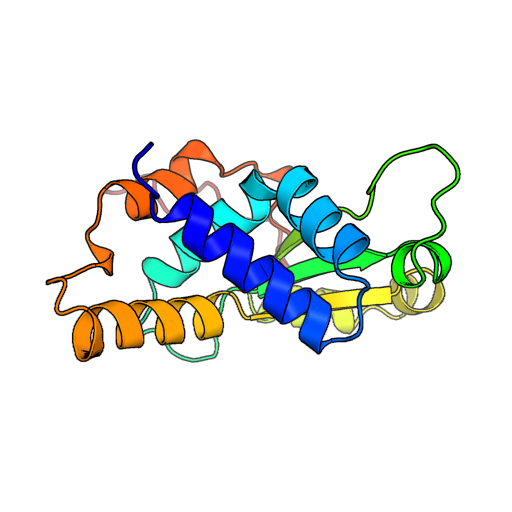72 -3.028 -12.597 1.00 85.88 88 GLU A CA 1
ATOM 679 C C . GLU A 1 88 ? -10.668 -2.383 -13.293 1.00 85.88 88 GLU A C 1
ATOM 681 O O . GLU A 1 88 ? -10.255 -2.791 -14.379 1.00 85.88 88 GLU A O 1
ATOM 686 N N . SER A 1 89 ? -10.060 -1.412 -12.624 1.00 83.69 89 SER A N 1
ATOM 687 C CA . SER A 1 89 ? -8.919 -0.655 -13.125 1.00 83.69 89 SER A CA 1
ATOM 688 C C . SER A 1 89 ? -7.655 -1.491 -13.193 1.00 83.69 89 SER A C 1
ATOM 690 O O . SER A 1 89 ? -6.934 -1.439 -14.191 1.00 83.69 89 SER A O 1
ATOM 692 N N . LEU A 1 90 ? -7.429 -2.310 -12.166 1.00 87.50 90 LEU A N 1
ATOM 693 C CA . LEU A 1 90 ? -6.350 -3.284 -12.160 1.00 87.50 90 LEU A CA 1
ATOM 694 C C . LEU A 1 90 ? -6.538 -4.309 -13.288 1.00 87.50 90 LEU A C 1
ATOM 696 O O . LEU A 1 90 ? -5.598 -4.570 -14.036 1.00 87.50 90 LEU A O 1
ATOM 700 N N . ASP A 1 91 ? -7.743 -4.864 -13.453 1.00 87.94 91 ASP A N 1
ATOM 701 C CA . ASP A 1 91 ? -8.032 -5.839 -14.513 1.00 87.94 91 ASP A CA 1
ATOM 702 C C . ASP A 1 91 ? -7.824 -5.222 -15.912 1.00 87.94 91 ASP A C 1
ATOM 704 O O . ASP A 1 91 ? -7.221 -5.856 -16.786 1.00 87.94 91 ASP A O 1
ATOM 708 N N . PHE A 1 92 ? -8.238 -3.966 -16.114 1.00 84.81 92 PHE A N 1
ATOM 709 C CA . PHE A 1 92 ? -7.975 -3.219 -17.346 1.00 84.81 92 PHE A CA 1
ATOM 710 C C . PHE A 1 92 ? -6.471 -3.055 -17.606 1.00 84.81 92 PHE A C 1
ATOM 712 O O . PHE A 1 92 ? -5.993 -3.385 -18.692 1.00 84.81 92 PHE A O 1
ATOM 719 N N . GLU A 1 93 ? -5.706 -2.586 -16.617 1.00 80.44 93 GLU A N 1
ATOM 720 C CA . GLU A 1 93 ? -4.263 -2.361 -16.756 1.00 80.44 93 GLU A CA 1
ATOM 721 C C . GLU A 1 93 ? -3.469 -3.663 -16.950 1.00 80.44 93 GLU A C 1
ATOM 723 O O . GLU A 1 93 ? -2.514 -3.692 -17.726 1.00 80.44 93 GLU A O 1
ATOM 728 N N . LEU A 1 94 ? -3.877 -4.770 -16.325 1.00 83.56 94 LEU A N 1
ATOM 729 C CA . LEU A 1 94 ? -3.241 -6.082 -16.506 1.00 83.56 94 LEU A CA 1
ATOM 730 C C . LEU A 1 94 ? -3.617 -6.773 -17.827 1.00 83.56 94 LEU A C 1
ATOM 732 O O . LEU A 1 94 ? -2.876 -7.648 -18.304 1.00 83.56 94 LEU A O 1
ATOM 736 N N . GLY A 1 95 ? -4.758 -6.399 -18.411 1.00 82.12 95 GLY A N 1
ATOM 737 C CA . GLY A 1 95 ? -5.222 -6.858 -19.722 1.00 82.12 95 GLY A CA 1
ATOM 738 C C . GLY A 1 95 ? -4.518 -6.182 -20.903 1.00 82.12 95 GLY A C 1
ATOM 739 O O . GLY A 1 95 ? -4.630 -6.649 -22.035 1.00 82.12 95 GLY A O 1
ATOM 740 N N . ARG A 1 96 ? -3.772 -5.101 -20.656 1.00 75.94 96 ARG A N 1
ATOM 741 C CA . ARG A 1 96 ? -3.046 -4.339 -21.675 1.00 75.94 96 ARG A CA 1
ATOM 742 C C . ARG A 1 96 ? -1.738 -5.015 -22.095 1.00 75.94 96 ARG A C 1
ATOM 744 O O . ARG A 1 96 ? -0.736 -4.978 -21.380 1.00 75.94 96 ARG A O 1
ATOM 751 N N . ASP A 1 97 ? -1.715 -5.579 -23.301 1.00 68.44 97 ASP A N 1
ATOM 752 C CA . ASP A 1 97 ? -0.520 -6.234 -23.856 1.00 68.44 97 ASP A CA 1
ATOM 753 C C . ASP A 1 97 ? 0.629 -5.257 -24.175 1.00 68.44 97 ASP A C 1
ATOM 755 O O . ASP A 1 97 ? 1.797 -5.642 -24.112 1.00 68.44 97 ASP A O 1
ATOM 759 N N . ASP A 1 98 ? 0.331 -3.981 -24.450 1.00 69.81 98 ASP A N 1
ATOM 760 C CA . ASP A 1 98 ? 1.336 -2.947 -24.744 1.00 69.81 98 ASP A CA 1
ATOM 761 C C . ASP A 1 98 ? 2.242 -2.630 -23.541 1.00 69.81 98 ASP A C 1
ATOM 763 O O . ASP A 1 98 ? 3.398 -2.242 -23.716 1.00 69.81 98 ASP A O 1
ATOM 767 N N . ARG A 1 99 ? 1.747 -2.836 -22.315 1.00 61.22 99 ARG A N 1
ATOM 768 C CA . ARG A 1 99 ? 2.492 -2.597 -21.068 1.00 61.22 99 ARG A CA 1
ATOM 769 C C . ARG A 1 99 ? 3.251 -3.822 -20.555 1.00 61.22 99 ARG A C 1
ATOM 771 O O . ARG A 1 99 ? 4.265 -3.655 -19.878 1.00 61.22 99 ARG A O 1
ATOM 778 N N . ARG A 1 100 ? 2.828 -5.041 -20.911 1.00 59.09 100 ARG A N 1
ATOM 779 C CA . ARG A 1 100 ? 3.430 -6.300 -20.421 1.00 59.09 100 ARG A CA 1
ATOM 780 C C . ARG A 1 100 ? 4.899 -6.485 -20.789 1.00 59.09 100 ARG A C 1
ATOM 782 O O . ARG A 1 100 ? 5.633 -7.126 -20.049 1.00 59.09 100 ARG A O 1
ATOM 789 N N . VAL A 1 101 ? 5.329 -5.945 -21.928 1.00 55.06 101 VAL A N 1
ATOM 790 C CA . VAL A 1 101 ? 6.701 -6.138 -22.429 1.00 55.06 101 VAL A CA 1
ATOM 791 C C . VAL A 1 101 ? 7.709 -5.231 -21.710 1.00 55.06 101 VAL A C 1
ATOM 793 O O . VAL A 1 101 ? 8.898 -5.539 -21.687 1.00 55.06 101 VAL A O 1
ATOM 796 N N . ALA A 1 102 ? 7.249 -4.130 -21.107 1.00 57.53 102 ALA A N 1
ATOM 797 C CA . ALA A 1 102 ? 8.120 -3.094 -20.552 1.00 57.53 102 ALA A CA 1
ATOM 798 C C . ALA A 1 102 ? 8.130 -3.027 -19.018 1.00 57.53 102 ALA A C 1
ATOM 800 O O . ALA A 1 102 ? 9.046 -2.427 -18.459 1.00 57.53 102 ALA A O 1
ATOM 801 N N . PHE A 1 103 ? 7.143 -3.615 -18.333 1.00 67.56 103 PHE A N 1
ATOM 802 C CA . PHE A 1 103 ? 6.976 -3.431 -16.892 1.00 67.56 103 PHE A CA 1
ATOM 803 C C . PHE A 1 103 ? 6.706 -4.744 -16.161 1.00 67.56 103 PHE A C 1
ATOM 805 O O . PHE A 1 103 ? 5.882 -5.552 -16.583 1.00 67.56 103 PHE A O 1
ATOM 812 N N . THR A 1 104 ? 7.351 -4.917 -15.009 1.00 78.88 104 THR A N 1
ATOM 813 C CA . THR A 1 104 ? 6.927 -5.891 -13.992 1.00 78.88 104 THR A CA 1
ATOM 814 C C . THR A 1 104 ? 6.123 -5.149 -12.930 1.00 78.88 104 THR A C 1
ATOM 816 O O . THR A 1 104 ? 6.434 -4.004 -12.619 1.00 78.88 104 THR A O 1
ATOM 819 N N . SER A 1 105 ? 5.069 -5.757 -12.386 1.00 86.38 105 SER A N 1
ATOM 820 C CA . SER A 1 105 ? 4.269 -5.143 -11.319 1.00 86.38 105 SER A CA 1
ATOM 821 C C . SER A 1 105 ? 4.234 -6.035 -10.087 1.00 86.38 105 SER A C 1
ATOM 823 O O . SER A 1 105 ? 4.066 -7.247 -10.217 1.00 86.38 105 SER A O 1
ATOM 825 N N . ILE A 1 106 ? 4.337 -5.432 -8.905 1.00 89.50 106 ILE A N 1
ATOM 826 C CA . ILE A 1 106 ? 3.968 -6.075 -7.639 1.00 89.50 106 ILE A CA 1
ATOM 827 C C . ILE A 1 106 ? 2.621 -5.501 -7.220 1.00 89.50 106 ILE A C 1
ATOM 829 O O . ILE A 1 106 ? 2.430 -4.287 -7.238 1.00 89.50 106 ILE A O 1
ATOM 833 N N . ILE A 1 107 ? 1.681 -6.371 -6.864 1.00 92.69 107 ILE A N 1
ATOM 834 C CA . ILE A 1 107 ? 0.327 -5.980 -6.476 1.00 92.69 107 ILE A CA 1
ATOM 835 C C . ILE A 1 107 ? 0.103 -6.433 -5.043 1.00 92.69 107 ILE A C 1
ATOM 837 O O . ILE A 1 107 ? 0.240 -7.617 -4.739 1.00 92.69 107 ILE A O 1
ATOM 841 N N . LEU A 1 108 ? -0.275 -5.496 -4.181 1.00 94.31 108 LEU A N 1
ATOM 842 C CA . LEU A 1 108 ? -0.738 -5.779 -2.831 1.00 94.31 108 LEU A CA 1
ATOM 843 C C . LEU A 1 108 ? -2.240 -5.523 -2.754 1.00 94.31 108 LEU A C 1
ATOM 845 O O . LEU A 1 108 ? -2.717 -4.473 -3.184 1.00 94.31 108 LEU A O 1
ATOM 849 N N . CYS A 1 109 ? -2.990 -6.454 -2.171 1.00 94.88 109 CYS A N 1
ATOM 850 C CA . CYS A 1 109 ? -4.390 -6.214 -1.837 1.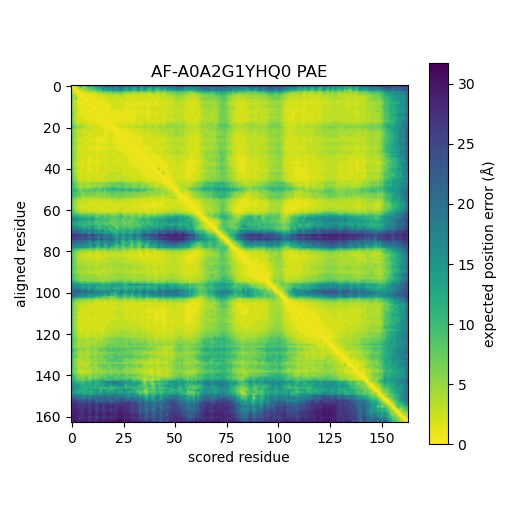00 94.88 109 CYS A CA 1
ATOM 851 C C . CYS A 1 109 ? -4.456 -5.442 -0.513 1.00 94.88 109 CYS A C 1
ATOM 853 O O . CYS A 1 109 ? -4.376 -6.028 0.569 1.00 94.88 109 CYS A O 1
ATOM 855 N N . ALA A 1 110 ? -4.587 -4.116 -0.595 1.00 94.69 110 ALA A N 1
ATOM 856 C CA . ALA A 1 110 ? -4.666 -3.254 0.580 1.00 94.69 110 ALA A CA 1
ATOM 857 C C . ALA A 1 110 ? -5.884 -3.598 1.448 1.00 94.69 110 ALA A C 1
ATOM 859 O O . ALA A 1 110 ? -5.776 -3.566 2.672 1.00 94.69 110 ALA A O 1
ATOM 860 N N . SER A 1 111 ? -7.003 -3.999 0.831 1.00 95.06 111 SER A N 1
ATOM 861 C CA . SER A 1 111 ? -8.196 -4.466 1.549 1.00 95.06 111 SER A CA 1
ATOM 862 C C . SER A 1 111 ? -7.944 -5.701 2.407 1.00 95.06 111 SER A C 1
ATOM 864 O O . SER A 1 111 ? -8.369 -5.729 3.558 1.00 95.06 111 SER A O 1
ATOM 866 N N . ASP A 1 112 ? -7.219 -6.705 1.912 1.00 95.00 112 ASP A N 1
ATOM 867 C CA . ASP A 1 112 ? -6.921 -7.903 2.710 1.00 95.00 112 ASP A CA 1
ATOM 868 C C . ASP A 1 112 ? -5.964 -7.633 3.860 1.00 95.00 112 ASP A C 1
ATOM 870 O O . ASP A 1 112 ? -6.174 -8.122 4.976 1.00 95.00 112 ASP A O 1
ATOM 874 N N . ILE A 1 113 ? -4.944 -6.817 3.603 1.00 95.00 113 ILE A N 1
ATOM 875 C CA . ILE A 1 113 ? -4.006 -6.386 4.636 1.00 95.00 113 ILE A CA 1
ATOM 876 C C . ILE A 1 113 ? -4.766 -5.600 5.709 1.00 95.00 113 ILE A C 1
ATOM 878 O O . ILE A 1 113 ? -4.678 -5.939 6.887 1.00 95.00 113 ILE A O 1
ATOM 882 N N . ALA A 1 114 ? -5.572 -4.608 5.318 1.00 93.69 114 ALA A N 1
ATOM 883 C CA . ALA A 1 114 ? -6.359 -3.800 6.245 1.00 93.69 114 ALA A CA 1
ATOM 884 C C . ALA A 1 114 ? -7.327 -4.656 7.071 1.00 93.69 114 ALA A C 1
ATOM 886 O O . ALA A 1 114 ? -7.318 -4.556 8.294 1.00 93.69 114 ALA A O 1
ATOM 887 N N . ARG A 1 115 ? -8.097 -5.559 6.445 1.00 93.56 115 ARG A N 1
ATOM 888 C CA . ARG A 1 115 ? -8.986 -6.489 7.166 1.00 93.56 115 ARG A CA 1
ATOM 889 C C . ARG A 1 115 ? -8.225 -7.337 8.178 1.00 93.56 115 ARG A C 1
ATOM 891 O O . ARG A 1 115 ? -8.677 -7.478 9.311 1.00 93.56 115 ARG A O 1
ATOM 898 N N . SER A 1 116 ? -7.069 -7.872 7.791 1.00 93.25 116 SER A N 1
ATOM 899 C CA . SER A 1 116 ? -6.243 -8.704 8.673 1.00 93.25 116 SER A CA 1
ATOM 900 C C . SER A 1 116 ? -5.702 -7.906 9.859 1.00 93.25 116 SER A C 1
ATOM 902 O O . SER A 1 116 ? -5.759 -8.374 10.998 1.00 93.25 116 SER A O 1
ATOM 904 N N . VAL A 1 117 ? -5.231 -6.681 9.611 1.00 92.62 117 VAL A N 1
ATOM 905 C CA . VAL A 1 117 ? -4.739 -5.771 10.652 1.00 92.62 117 VAL A CA 1
ATOM 906 C C . VAL A 1 117 ? -5.858 -5.366 11.599 1.00 92.62 117 VAL A C 1
ATOM 908 O O . VAL A 1 117 ? -5.673 -5.463 12.811 1.00 92.62 117 VAL A O 1
ATOM 911 N N . MET A 1 118 ? -7.021 -4.969 11.081 1.00 92.00 118 MET A N 1
ATOM 912 C CA . MET A 1 118 ? -8.162 -4.570 11.910 1.00 92.00 118 MET A CA 1
ATOM 913 C C . MET A 1 118 ? -8.668 -5.742 12.744 1.00 92.00 118 MET A C 1
ATOM 915 O O . MET A 1 118 ? -8.790 -5.615 13.959 1.00 92.00 118 MET A O 1
ATOM 919 N N . HIS A 1 119 ? -8.804 -6.926 12.143 1.00 91.56 119 HIS A N 1
ATOM 920 C CA . HIS A 1 119 ? -9.168 -8.140 12.870 1.00 91.56 119 HIS A CA 1
ATOM 921 C C . HIS A 1 119 ? -8.175 -8.469 13.997 1.00 91.56 119 HIS A C 1
ATOM 923 O O . HIS A 1 119 ? -8.589 -8.831 15.099 1.00 91.56 119 HIS A O 1
ATOM 929 N N . ALA A 1 120 ? -6.864 -8.358 13.755 1.00 91.38 120 ALA A N 1
ATOM 930 C CA . ALA A 1 120 ? -5.858 -8.574 14.797 1.00 91.38 120 ALA A CA 1
ATOM 931 C C . ALA A 1 120 ? -5.926 -7.491 15.889 1.00 91.38 120 ALA A C 1
ATOM 933 O O . ALA A 1 120 ? -5.816 -7.789 17.078 1.00 91.38 120 ALA A O 1
ATOM 934 N N . THR A 1 121 ? -6.154 -6.243 15.493 1.00 89.81 121 THR A N 1
ATOM 935 C CA . THR A 1 121 ? -6.230 -5.090 16.395 1.00 89.81 121 THR A CA 1
ATOM 936 C C . THR A 1 121 ? -7.437 -5.188 17.337 1.00 89.81 121 THR A C 1
ATOM 938 O O . THR A 1 121 ? -7.300 -4.967 18.543 1.00 89.81 121 THR A O 1
ATOM 941 N N . GLU A 1 122 ? -8.588 -5.624 16.830 1.00 90.31 122 GLU A N 1
ATOM 942 C CA . GLU A 1 122 ? -9.795 -5.861 17.629 1.00 90.31 122 GLU A CA 1
ATOM 943 C C . GLU A 1 122 ? -9.657 -7.102 18.515 1.00 90.31 122 GLU A C 1
ATOM 945 O O . GLU A 1 122 ? -9.851 -7.037 19.729 1.00 90.31 122 GLU A O 1
ATOM 950 N N . ASN A 1 123 ? -9.288 -8.246 17.933 1.00 90.69 123 ASN A N 1
ATOM 951 C CA . ASN A 1 123 ? -9.403 -9.528 18.632 1.00 90.69 123 ASN A CA 1
ATOM 952 C C . ASN A 1 123 ? -8.202 -9.856 19.524 1.00 90.69 123 ASN A C 1
ATOM 954 O O . ASN A 1 123 ? -8.355 -10.544 20.535 1.00 90.69 123 ASN A O 1
ATOM 958 N N . VAL A 1 124 ? -7.008 -9.381 19.166 1.00 91.38 124 VAL A N 1
ATOM 959 C CA . VAL A 1 124 ? -5.772 -9.662 19.913 1.00 91.38 124 VAL A CA 1
ATOM 960 C C . VAL A 1 124 ? -5.418 -8.484 20.810 1.00 91.38 124 VAL A C 1
ATOM 962 O O . VAL A 1 124 ? -5.209 -8.672 22.009 1.00 91.38 124 VAL A O 1
ATOM 965 N N . CYS A 1 125 ? -5.395 -7.271 20.252 1.00 85.56 125 CYS A N 1
ATOM 966 C CA . CYS A 1 125 ? -5.014 -6.067 20.994 1.00 85.56 125 CYS A CA 1
ATOM 967 C C . CYS A 1 125 ? -6.175 -5.454 21.794 1.00 85.56 125 CYS A C 1
ATOM 969 O O . CYS A 1 125 ? -5.921 -4.637 22.678 1.00 85.56 125 CYS A O 1
ATOM 971 N N . ARG A 1 126 ? -7.424 -5.879 21.541 1.00 87.69 126 ARG A N 1
ATOM 972 C CA . ARG A 1 126 ? -8.638 -5.419 22.242 1.00 87.69 126 ARG A CA 1
ATOM 973 C C . ARG A 1 126 ? -8.884 -3.914 22.126 1.00 87.69 126 ARG A C 1
ATOM 975 O O . ARG A 1 126 ? -9.459 -3.315 23.036 1.00 87.69 126 ARG A O 1
ATOM 982 N N . ILE A 1 127 ? -8.452 -3.306 21.022 1.00 85.50 127 ILE A N 1
ATOM 983 C CA . ILE A 1 127 ? -8.811 -1.923 20.698 1.00 85.50 127 ILE A CA 1
ATOM 984 C C . ILE A 1 127 ? -10.246 -1.935 20.172 1.00 85.50 127 ILE A C 1
ATOM 986 O O . ILE A 1 127 ? -10.583 -2.738 19.306 1.00 85.50 127 ILE A O 1
ATOM 990 N N . GLN A 1 128 ? -11.099 -1.081 20.732 1.00 85.38 128 GLN A N 1
ATOM 991 C CA . GLN A 1 128 ? -12.486 -0.955 20.295 1.00 85.38 128 GLN A CA 1
ATOM 992 C C . GLN A 1 128 ? -12.554 -0.074 19.050 1.00 85.38 128 GLN A C 1
ATOM 994 O O . GLN A 1 128 ? -11.940 0.988 19.034 1.00 85.38 128 GLN A O 1
ATOM 999 N N . SER A 1 129 ? -13.300 -0.525 18.041 1.00 83.25 129 SER A N 1
ATOM 1000 C CA . SER A 1 129 ? -13.561 0.212 16.799 1.00 83.25 129 SER A CA 1
ATOM 1001 C C . SER A 1 129 ? -12.310 0.845 16.159 1.00 83.25 129 SER A C 1
ATOM 1003 O O . SER A 1 129 ? -12.314 2.040 15.873 1.00 83.25 129 SER A O 1
ATOM 1005 N N . PRO A 1 130 ? -11.220 0.093 15.902 1.00 83.88 130 PRO A N 1
ATOM 1006 C CA . PRO A 1 130 ? -9.997 0.667 15.341 1.00 83.88 130 PRO A CA 1
ATOM 1007 C C . PRO A 1 130 ? -10.198 1.277 13.950 1.00 83.88 130 PRO A C 1
ATOM 1009 O O . PRO A 1 130 ? -9.420 2.131 13.550 1.00 83.88 130 PRO A O 1
ATOM 1012 N N . SER A 1 131 ? -11.243 0.889 13.216 1.00 83.00 131 SER A N 1
ATOM 1013 C CA . SER A 1 131 ? -11.612 1.517 11.943 1.00 83.00 131 SER A CA 1
ATOM 1014 C C . SER A 1 131 ? -12.110 2.960 12.081 1.00 83.00 131 SER A C 1
ATOM 1016 O O . SER A 1 131 ? -12.111 3.689 11.093 1.00 83.00 131 SER A O 1
ATOM 1018 N N . GLU A 1 132 ? -12.554 3.361 13.275 1.00 84.38 132 GLU A N 1
ATOM 1019 C CA . GLU A 1 132 ? -13.025 4.717 13.590 1.00 84.38 132 GLU A CA 1
ATOM 1020 C C . GLU A 1 132 ? -11.890 5.633 14.077 1.00 84.38 132 GLU A C 1
ATOM 1022 O O . GLU A 1 132 ? -12.137 6.796 14.389 1.00 84.38 132 GLU A O 1
ATOM 1027 N N . ASP A 1 133 ? -10.649 5.134 14.148 1.00 85.19 133 ASP A N 1
ATOM 1028 C CA . ASP A 1 133 ? -9.503 5.945 14.554 1.00 85.19 133 ASP A CA 1
ATOM 1029 C C . ASP A 1 133 ? -9.294 7.119 13.577 1.00 85.19 133 ASP A C 1
ATOM 1031 O O . ASP A 1 133 ? -9.281 6.964 12.345 1.00 85.19 133 ASP A O 1
ATOM 1035 N N . GLU A 1 134 ? -9.132 8.316 14.146 1.00 83.94 134 GLU A N 1
ATOM 1036 C CA . GLU A 1 134 ? -8.937 9.558 13.398 1.00 83.94 134 GLU A CA 1
ATOM 1037 C C . GLU A 1 134 ? -7.719 9.479 12.466 1.00 83.94 134 GLU A C 1
ATOM 1039 O O . GLU A 1 134 ? -7.754 10.043 11.372 1.00 83.94 134 GLU A O 1
ATOM 1044 N N . GLU A 1 135 ? -6.678 8.724 12.839 1.00 85.56 135 GLU A N 1
ATOM 1045 C CA . GLU A 1 135 ? -5.487 8.542 12.009 1.00 85.56 135 GLU A CA 1
ATOM 1046 C C . GLU A 1 135 ? -5.841 7.900 10.658 1.00 85.56 135 GLU A C 1
ATOM 1048 O O . GLU A 1 135 ? -5.400 8.387 9.620 1.00 85.56 135 GLU A O 1
ATOM 1053 N N . PHE A 1 136 ? -6.667 6.849 10.629 1.00 82.25 136 PHE A N 1
ATOM 1054 C CA . PHE A 1 136 ? -7.017 6.173 9.371 1.00 82.25 136 PHE A CA 1
ATOM 1055 C C . PHE A 1 136 ? -7.987 6.977 8.520 1.00 82.25 136 PHE A C 1
ATOM 1057 O O . PHE A 1 136 ? -7.878 6.984 7.290 1.00 82.25 136 PHE A O 1
ATOM 1064 N N . SER A 1 137 ? -8.952 7.630 9.169 1.00 78.69 137 SER A N 1
ATOM 1065 C CA . SER A 1 137 ? -9.983 8.399 8.471 1.00 78.69 137 SER A CA 1
ATOM 1066 C C . SER A 1 137 ? -9.406 9.624 7.756 1.00 78.69 137 SER A C 1
ATOM 1068 O O . SER A 1 137 ? -9.940 10.019 6.716 1.00 78.69 137 SER A O 1
ATOM 1070 N N . SER A 1 138 ? -8.285 10.171 8.242 1.00 84.00 138 SER A N 1
ATOM 1071 C CA . SER A 1 138 ? -7.615 11.311 7.616 1.00 84.00 138 SER A CA 1
ATOM 1072 C C . SER A 1 138 ? -6.789 10.926 6.384 1.00 84.00 138 SER A C 1
ATOM 1074 O O . SER A 1 138 ? -6.687 11.718 5.447 1.00 84.00 138 SER A O 1
ATOM 1076 N N . TRP A 1 139 ? -6.245 9.703 6.310 1.00 87.00 139 TRP A N 1
ATOM 1077 C CA . TRP A 1 139 ? -5.309 9.309 5.245 1.00 87.00 139 TRP A CA 1
ATOM 1078 C C . TRP A 1 139 ? -5.836 9.490 3.816 1.00 87.00 139 TRP A C 1
ATOM 1080 O O . TRP A 1 139 ? -5.080 9.986 2.976 1.00 87.00 139 TRP A O 1
ATOM 1090 N N . PRO A 1 140 ? -7.093 9.133 3.482 1.00 79.69 140 PRO A N 1
ATOM 1091 C CA . PRO A 1 140 ? -7.617 9.378 2.146 1.00 79.69 140 PRO A CA 1
ATOM 1092 C C . PRO A 1 140 ? -7.678 10.864 1.805 1.00 79.69 140 PRO A C 1
ATOM 1094 O O . PRO A 1 140 ? -7.469 11.210 0.651 1.00 79.69 140 PRO A O 1
ATOM 1097 N N . ALA A 1 141 ? -7.942 11.748 2.768 1.00 75.44 141 ALA A N 1
ATOM 1098 C CA . ALA A 1 141 ? -7.974 13.189 2.532 1.00 75.44 141 ALA A CA 1
ATOM 1099 C C . ALA A 1 141 ? -6.554 13.774 2.462 1.00 75.44 141 ALA A C 1
ATOM 1101 O O . ALA A 1 141 ? -6.209 14.449 1.495 1.00 75.44 141 ALA A O 1
ATOM 1102 N N . ASP A 1 142 ? -5.704 13.437 3.431 1.00 77.44 142 ASP A N 1
ATOM 1103 C CA . ASP A 1 142 ? -4.354 13.992 3.585 1.00 77.44 142 ASP A CA 1
ATOM 1104 C C . ASP A 1 142 ? -3.377 13.512 2.506 1.00 77.44 142 ASP A C 1
ATOM 1106 O O . ASP A 1 142 ? -2.394 14.192 2.181 1.00 77.44 142 ASP A O 1
ATOM 1110 N N . TYR A 1 143 ? -3.623 12.317 1.962 1.00 74.81 143 TYR A N 1
ATOM 1111 C CA . TYR A 1 143 ? -2.725 11.654 1.023 1.00 74.81 143 TYR A CA 1
ATOM 1112 C C . TYR A 1 143 ? -3.369 11.317 -0.326 1.00 74.81 143 TYR A C 1
ATOM 1114 O O . TYR A 1 143 ? -2.694 10.718 -1.168 1.00 74.81 143 TYR A O 1
ATOM 1122 N N . SER A 1 144 ? -4.615 11.738 -0.596 1.00 62.69 144 SER A N 1
ATOM 1123 C CA . SER A 1 144 ? -5.158 11.653 -1.958 1.00 62.69 144 SER A CA 1
ATOM 1124 C C . SER A 1 144 ? -4.476 12.670 -2.870 1.00 62.69 144 SER A C 1
ATOM 1126 O O . SER A 1 144 ? -4.634 13.881 -2.761 1.00 62.69 144 SER A O 1
ATOM 1128 N N . ASN A 1 145 ? -3.701 12.159 -3.817 1.00 66.69 145 ASN A N 1
ATOM 1129 C CA . ASN A 1 145 ? -3.324 12.893 -5.013 1.00 66.69 145 ASN A CA 1
ATOM 1130 C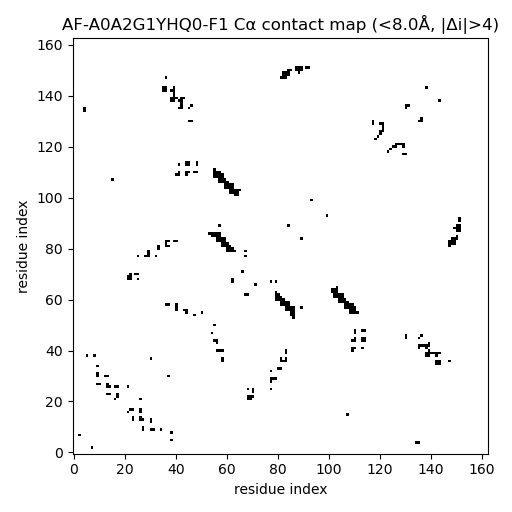 C . ASN A 1 145 ? -3.996 12.186 -6.185 1.00 66.69 145 ASN A C 1
ATOM 1132 O O . ASN A 1 145 ? -3.901 10.963 -6.280 1.00 66.69 145 ASN A O 1
ATOM 1136 N N . GLU A 1 146 ? -4.650 12.931 -7.075 1.00 61.66 146 GLU A N 1
ATOM 1137 C CA . GLU A 1 146 ? -5.273 12.378 -8.289 1.00 61.66 146 GLU A CA 1
ATOM 1138 C C . GLU A 1 146 ? -4.267 11.546 -9.105 1.00 61.66 146 GLU A C 1
ATOM 1140 O O . GLU A 1 146 ? -4.626 10.518 -9.663 1.00 61.66 146 GLU A O 1
ATOM 1145 N N . ASN A 1 147 ? -2.978 11.909 -9.070 1.00 63.91 147 ASN A N 1
ATOM 1146 C CA . ASN A 1 147 ? -1.909 11.176 -9.755 1.00 63.91 147 ASN A CA 1
ATOM 1147 C C . ASN A 1 147 ? -1.607 9.784 -9.170 1.00 63.91 147 ASN A C 1
ATOM 1149 O O . ASN A 1 147 ? -0.909 9.001 -9.810 1.00 63.91 147 ASN A O 1
ATOM 1153 N N . TYR A 1 148 ? -2.063 9.483 -7.951 1.00 68.56 148 TYR A N 1
ATOM 1154 C CA . TYR A 1 148 ? -1.864 8.171 -7.326 1.00 68.56 148 TYR A CA 1
ATOM 1155 C C . TYR A 1 148 ? -2.937 7.170 -7.745 1.00 68.56 148 TYR A C 1
ATOM 1157 O O . TYR A 1 148 ? -2.727 5.971 -7.603 1.00 68.56 148 TYR A O 1
ATOM 1165 N N . TRP A 1 149 ? -4.076 7.643 -8.248 1.00 69.12 149 TRP A N 1
ATOM 1166 C CA . TRP A 1 149 ? -5.212 6.801 -8.594 1.00 69.12 149 TRP A CA 1
ATOM 1167 C C . TRP A 1 149 ? -5.193 6.470 -10.080 1.00 69.12 149 TRP A C 1
ATOM 1169 O O . TRP A 1 149 ? -5.288 7.352 -10.930 1.00 69.12 149 TRP A O 1
ATOM 1179 N N . MET A 1 150 ? -5.106 5.181 -10.392 1.00 63.91 150 MET A N 1
ATOM 1180 C CA . MET A 1 150 ? -5.268 4.685 -11.754 1.00 63.91 150 MET A CA 1
ATOM 1181 C C . MET A 1 150 ? -6.657 4.059 -11.836 1.00 63.91 150 MET A C 1
ATOM 1183 O O . MET A 1 150 ? -6.886 3.011 -11.237 1.00 63.91 150 MET A O 1
ATOM 1187 N N . ARG A 1 151 ? -7.597 4.719 -12.533 1.00 55.56 151 ARG A N 1
ATOM 1188 C CA . ARG A 1 151 ? -8.930 4.156 -12.787 1.00 55.56 151 ARG A CA 1
ATOM 1189 C C . ARG A 1 151 ? -9.251 3.932 -14.259 1.00 55.56 151 ARG A C 1
ATOM 1191 O O . ARG A 1 151 ? -9.045 4.832 -15.077 1.00 55.56 151 ARG A O 1
ATOM 1198 N N . ALA A 1 152 ? -9.818 2.770 -14.587 1.00 46.28 152 ALA A N 1
ATOM 1199 C CA . ALA A 1 152 ? -10.437 2.499 -15.880 1.00 46.28 152 ALA A CA 1
ATOM 1200 C C . ALA A 1 152 ? -11.664 3.413 -16.029 1.00 46.28 152 ALA A C 1
ATOM 1202 O O . ALA A 1 152 ? -12.694 3.199 -15.406 1.00 46.28 152 ALA A O 1
ATOM 1203 N N . GLY A 1 153 ? -11.526 4.499 -16.795 1.00 43.16 153 GLY A N 1
ATOM 1204 C CA . GLY A 1 153 ? -12.610 5.463 -17.041 1.00 43.16 153 GLY A CA 1
ATOM 1205 C C . GLY A 1 153 ? -12.415 6.867 -16.452 1.00 43.16 153 GLY A C 1
ATOM 1206 O O . GLY A 1 153 ? -13.183 7.762 -16.788 1.00 43.16 153 GLY A O 1
ATOM 1207 N N . GLY A 1 154 ? -11.369 7.111 -15.653 1.00 39.69 154 GLY A N 1
ATOM 1208 C CA . GLY A 1 154 ? -10.895 8.473 -15.353 1.00 39.69 154 GLY A CA 1
ATOM 1209 C C . GLY A 1 154 ? -11.691 9.331 -14.352 1.00 39.69 154 GLY A C 1
ATOM 1210 O O . GLY A 1 154 ? -11.432 10.530 -14.286 1.00 39.69 154 GLY A O 1
ATOM 1211 N N . ALA A 1 155 ? -12.609 8.789 -13.549 1.00 38.38 155 ALA A N 1
ATOM 1212 C CA . ALA A 1 155 ? -13.277 9.553 -12.482 1.00 38.38 155 ALA A CA 1
ATOM 1213 C C . ALA A 1 155 ? -12.753 9.142 -11.100 1.00 38.38 155 ALA A C 1
ATOM 1215 O O . ALA A 1 155 ? -12.620 7.949 -10.886 1.00 38.38 155 ALA A O 1
ATOM 1216 N N . TRP A 1 156 ? -12.441 10.094 -10.200 1.00 51.03 156 TRP A N 1
ATOM 1217 C CA . TRP A 1 156 ? -13.274 10.431 -9.022 1.00 51.03 156 TRP A CA 1
ATOM 1218 C C . TRP A 1 156 ? -13.084 11.904 -8.656 1.00 51.03 156 TRP A C 1
ATOM 1220 O O . TRP A 1 156 ? -12.077 12.283 -8.062 1.00 51.03 156 TRP A O 1
ATOM 1230 N N . LYS A 1 157 ? -14.083 12.727 -8.986 1.00 38.19 157 LYS A N 1
ATOM 1231 C CA . LYS A 1 157 ? -14.248 14.057 -8.379 1.00 38.19 157 LYS A CA 1
ATOM 1232 C C . LYS A 1 157 ? -15.703 14.521 -8.254 1.00 38.19 157 LYS A C 1
ATOM 1234 O O . LYS A 1 157 ? -15.951 15.432 -7.487 1.00 38.19 157 LYS A O 1
ATOM 1239 N N . SER A 1 158 ? -16.669 13.897 -8.932 1.00 37.12 158 SER A N 1
ATOM 1240 C CA . SER A 1 158 ? -18.053 14.402 -8.963 1.00 37.12 158 SER A CA 1
ATOM 1241 C C . SER A 1 158 ? -19.080 13.635 -8.120 1.00 37.12 158 SER A C 1
ATOM 1243 O O . SER A 1 158 ? -20.249 13.985 -8.181 1.00 37.12 158 SER A O 1
ATOM 1245 N N . GLU A 1 159 ? -18.703 12.613 -7.344 1.00 39.53 159 GLU A N 1
ATOM 1246 C CA . GLU A 1 159 ? -19.678 11.799 -6.580 1.00 39.53 159 GLU A CA 1
ATOM 1247 C C . GLU A 1 159 ? -19.621 11.983 -5.050 1.00 39.53 159 GLU A C 1
ATOM 1249 O O . GLU A 1 159 ? -20.256 11.232 -4.321 1.00 39.53 159 GLU A O 1
ATOM 1254 N N . TYR A 1 160 ? -18.905 12.993 -4.540 1.00 40.59 160 TYR A N 1
ATOM 1255 C CA . TYR A 1 160 ? -18.847 13.286 -3.094 1.00 40.59 160 TYR A CA 1
ATOM 1256 C C . TYR A 1 160 ? -19.191 14.742 -2.724 1.00 40.59 160 TYR A C 1
ATOM 1258 O O . TYR A 1 160 ? -18.907 15.161 -1.609 1.00 40.59 160 TYR A O 1
ATOM 1266 N N . GLU A 1 161 ? -19.823 15.514 -3.616 1.00 32.38 161 GLU A N 1
ATOM 1267 C CA . GLU A 1 161 ? -20.326 16.863 -3.275 1.00 32.38 161 GLU A CA 1
ATOM 1268 C C . GLU A 1 161 ? -21.746 16.879 -2.665 1.00 32.38 161 GLU A C 1
ATOM 1270 O O . GLU A 1 161 ? -22.277 17.956 -2.428 1.00 32.38 161 GLU A O 1
ATOM 1275 N N . ASP A 1 162 ? -22.325 15.723 -2.315 1.00 33.81 162 ASP A N 1
ATOM 1276 C CA . ASP A 1 162 ? -23.594 15.639 -1.570 1.00 33.81 162 ASP A CA 1
ATOM 1277 C C . ASP A 1 162 ? -23.450 14.800 -0.281 1.00 33.81 162 ASP A C 1
ATOM 1279 O O . ASP A 1 162 ? -24.089 13.760 -0.156 1.00 33.81 162 ASP A O 1
ATOM 1283 N N . PHE A 1 163 ? -22.612 15.231 0.673 1.00 33.25 163 PHE A N 1
ATOM 1284 C CA . PHE A 1 163 ? -22.740 14.902 2.109 1.00 33.25 163 PHE A CA 1
ATOM 1285 C C . PHE A 1 163 ? -22.127 15.992 2.995 1.00 33.25 163 PHE A C 1
ATOM 1287 O O . PHE A 1 163 ? -20.950 16.354 2.769 1.00 33.25 163 PHE A O 1
#

pLDDT: mean 79.15, std 16.36, range [32.38, 96.31]

Secondary structure (DSSP, 8-state):
----HHHHHHHHHHHHHHHTT--HHHHHHHHHHTHHHHHHHHHHHHHTTTS-GGG-EEEEEEESSHHHHHT--SSS-----EEEEEHHHHHHHHH-HHHHTT-EEEEEEHHHHHHHHHHHHHHTT--S-GGG-HHHHHHHHHH--GGGB--TT---SSSSS--

Solvent-accessible surface area (backbone atoms only — not comparable to full-atom values): 9265 Å² total; per-residue (Å²): 136,82,88,52,69,65,59,53,52,49,51,51,53,21,47,56,37,32,73,77,66,32,50,67,72,49,20,44,44,41,40,65,72,37,36,51,45,53,44,18,31,36,22,50,14,47,77,44,63,86,55,60,81,74,72,34,28,30,38,38,35,42,32,78,49,72,51,71,57,72,57,66,79,86,82,78,73,70,72,58,54,53,31,30,24,45,45,69,21,44,54,52,61,72,65,38,70,86,53,61,85,59,44,51,73,51,77,43,55,28,28,60,53,36,43,53,51,50,51,43,39,40,74,72,70,62,44,77,67,67,71,71,36,67,73,45,66,41,24,41,69,81,33,62,48,77,88,30,52,49,50,74,83,76,74,91,80,83,88,71,86,84,122

Sequence (163 aa):
MAYNAAHLFQLISAFELINVGLPAATATGMVITNWRVFAAGYGRAVQNLHGVRSDDVFVRLLHLSLEELTGGIDRKGWTSPAYIEDRESLDFELGRDDRRVAFTSIILCASDIARSVMHATENVCRIQSPSEDEEFSSWPADYSNENYWMRAGGAWKSEYEDF

Mean predicted aligned error: 8.08 Å

Nearest PDB structures (foldseek):
  8fuk-assembly1_A  TM=2.405E-01  e=4.609E+00  Vibrio cholerae

Foldseek 3Di:
DDDDVLNVQLVVQLVVLVVVPADSVLSSQLCVVAVLLLLLQLLLLLVQLPPDPQFWKKKKWKDQDCCSRVCVVPDDGNPGYIAIEGPQQVVVVVPDPVCVVGIDMDMDRSNVVNNVVVCCCCPPVVDPPPSPDPSSNCSNVVRDDLVRYGYDPRDDDPPPPPD